Protein AF-A0A1Y4CX41-F1 (afdb_monomer)

Foldseek 3Di:
DVPVVVVVVVVVVVVVVVVVVCVVCVPPVCVVVVVVVVVVVVVVVVVVVVVVVVVVVLLVQLVVVCVVVVHSVVSVVVVVVVVVVVVVVCVVVVVVVVVVVVVVVVVVVVVVVVVVVVVVPDDDDPDDDPPPPDD

Solvent-accessible surface area (backbone atoms only — not comparable to full-atom values): 7653 Å² total; per-residue (Å²): 134,70,69,64,60,56,52,51,53,52,52,54,55,50,49,53,53,48,51,55,48,46,58,55,41,62,55,56,44,47,54,51,49,45,51,48,51,48,52,50,48,50,50,48,52,49,50,50,51,50,51,50,52,53,50,50,51,53,49,50,49,20,45,51,48,0,58,78,68,77,32,57,70,56,14,44,46,52,54,52,51,53,52,49,52,51,52,50,51,52,57,60,44,49,58,53,51,54,53,51,51,51,51,52,51,49,54,53,50,54,57,50,57,56,57,57,64,66,68,75,78,76,82,87,88,89,83,89,88,83,87,86,84,88,131

Sequence (135 aa):
MKDSEIFQNLRKDISTFIDLKLELLKLNAYEKSGKIVALLSYGLILLFLAFFAILFIFLALGFFIGEVLDNAAAGFGVITFLYLVIIILVITNKERIRLTIVNAVIATLTANEEKQNTNKNGTNTNDTTGEIASK

Radius of gyration: 36.89 Å; Cα contacts (8 Å, |Δi|>4): 30; chains: 1; bounding box: 107×54×82 Å

Mean predicted aligned error: 20.03 Å

pLDDT: mean 70.61, std 17.15, range [41.62, 95.88]

Secondary structure (DSSP, 8-state):
--HHHHHHHHHHHHHHHHHHHHHHHHHHHHHHHHHHHHHHHHHHHHHHHHHHHHHHHHHHHHHHHHHHTT-HHHHHHHHHHHHHHHHHHHHHHHHHHHHHHHHHHHHHHHHHHHHHHSSSSSSS--SS-SSSS--

Structure (mmCIF, N/CA/C/O backbone):
data_AF-A0A1Y4CX41-F1
#
_entry.id   AF-A0A1Y4CX41-F1
#
loop_
_atom_site.group_PDB
_atom_site.id
_atom_site.type_symbol
_atom_site.label_atom_id
_atom_site.label_alt_id
_atom_site.label_comp_id
_atom_site.label_asym_id
_atom_site.label_entity_id
_atom_site.label_seq_id
_atom_site.pdbx_PDB_ins_code
_atom_site.Cartn_x
_atom_site.Cartn_y
_atom_site.Cartn_z
_atom_site.occupancy
_atom_site.B_iso_or_equiv
_atom_site.auth_seq_id
_atom_site.auth_comp_id
_atom_site.auth_asym_id
_atom_site.auth_atom_id
_atom_site.pdbx_PDB_model_num
ATOM 1 N N . MET A 1 1 ? -6.863 31.923 62.573 1.00 54.94 1 MET A N 1
ATOM 2 C CA . MET A 1 1 ? -6.382 30.620 63.103 1.00 54.94 1 MET A CA 1
ATOM 3 C C . MET A 1 1 ? -7.366 29.461 62.890 1.00 54.94 1 MET A C 1
ATOM 5 O O . MET A 1 1 ? -7.018 28.352 63.255 1.00 54.94 1 MET A O 1
ATOM 9 N N . LYS A 1 2 ? -8.548 29.661 62.276 1.00 55.91 2 LYS A N 1
ATOM 10 C CA . LYS A 1 2 ? -9.499 28.570 61.957 1.00 55.91 2 LYS A CA 1
ATOM 11 C C . LYS A 1 2 ? -9.374 28.052 60.516 1.00 55.91 2 LYS A C 1
ATOM 13 O O . LYS A 1 2 ? -9.876 26.984 60.195 1.00 55.91 2 LYS A O 1
ATOM 18 N N . ASP A 1 3 ? -8.649 28.777 59.668 1.00 58.41 3 ASP A N 1
ATOM 19 C CA . ASP A 1 3 ? -8.581 28.510 58.227 1.00 58.41 3 ASP A CA 1
ATOM 20 C C . ASP A 1 3 ? -7.570 27.400 57.874 1.00 58.41 3 ASP A C 1
ATOM 22 O O . ASP A 1 3 ? -7.696 26.740 56.845 1.00 58.41 3 ASP A O 1
ATOM 26 N N . SER A 1 4 ? -6.596 27.133 58.755 1.00 62.06 4 SER A N 1
ATOM 27 C CA . SER A 1 4 ? -5.583 26.086 58.564 1.00 62.06 4 SER A CA 1
ATOM 28 C C . SER A 1 4 ? -6.084 24.674 58.885 1.00 62.06 4 SER A C 1
ATOM 30 O O . SER A 1 4 ? -5.623 23.721 58.263 1.00 62.06 4 SER A O 1
ATOM 32 N N . GLU A 1 5 ? -7.031 24.513 59.815 1.00 66.38 5 GLU A N 1
ATOM 33 C CA . GLU A 1 5 ? -7.610 23.196 60.143 1.00 66.38 5 GLU A CA 1
ATOM 34 C C . GLU A 1 5 ? -8.534 22.680 59.031 1.00 66.38 5 GLU A C 1
ATOM 36 O O . GLU A 1 5 ? -8.506 21.495 58.699 1.00 66.38 5 GLU A O 1
ATOM 41 N N . ILE A 1 6 ? -9.293 23.574 58.389 1.00 64.12 6 ILE A N 1
ATOM 42 C CA . ILE A 1 6 ? -10.196 23.218 57.282 1.00 64.12 6 ILE A CA 1
ATOM 43 C C . ILE A 1 6 ? -9.391 22.775 56.050 1.00 64.12 6 ILE A C 1
ATOM 45 O O . ILE A 1 6 ? -9.738 21.789 55.401 1.00 64.12 6 ILE A O 1
ATOM 49 N N . PHE A 1 7 ? -8.267 23.443 55.771 1.00 67.62 7 PHE A N 1
ATOM 50 C CA . PHE A 1 7 ? -7.365 23.075 54.675 1.00 67.62 7 PHE A CA 1
ATOM 51 C C . PHE A 1 7 ? -6.683 21.717 54.891 1.00 67.62 7 PHE A C 1
ATOM 53 O O . PHE A 1 7 ? -6.513 20.959 53.937 1.00 67.62 7 PHE A O 1
ATOM 60 N N . GLN A 1 8 ? -6.311 21.392 56.133 1.00 67.81 8 GLN A N 1
ATOM 61 C CA . GLN A 1 8 ? -5.688 20.109 56.470 1.00 67.81 8 GLN A CA 1
ATOM 62 C C . GLN A 1 8 ? -6.675 18.942 56.346 1.00 67.81 8 GLN A C 1
ATOM 64 O O . GLN A 1 8 ? -6.324 17.904 55.781 1.00 67.81 8 GLN A O 1
ATOM 69 N N . ASN A 1 9 ? -7.922 19.127 56.788 1.00 62.31 9 ASN A N 1
ATOM 70 C CA . ASN A 1 9 ? -8.967 18.111 56.642 1.00 62.31 9 ASN A CA 1
ATOM 71 C C . ASN A 1 9 ? -9.331 17.879 55.166 1.00 62.31 9 ASN A C 1
ATOM 73 O O . ASN A 1 9 ? -9.415 16.732 54.734 1.00 62.31 9 ASN A O 1
ATOM 77 N N . LEU A 1 10 ? -9.398 18.939 54.351 1.00 65.31 10 LEU A N 1
ATOM 78 C CA . LEU A 1 10 ? -9.652 18.806 52.913 1.00 65.31 10 LEU A CA 1
ATOM 79 C C . LEU A 1 10 ? -8.503 18.094 52.178 1.00 65.31 10 LEU A C 1
ATOM 81 O O . LEU A 1 10 ? -8.737 17.281 51.286 1.00 65.31 10 LEU A O 1
ATOM 85 N N . ARG A 1 11 ? -7.247 18.340 52.572 1.00 64.12 11 ARG A N 1
ATOM 86 C CA . ARG A 1 11 ? -6.085 17.642 51.998 1.00 64.12 11 ARG A CA 1
ATOM 87 C C . ARG A 1 11 ? -6.075 16.151 52.346 1.00 64.12 11 ARG A C 1
ATOM 89 O O . ARG A 1 11 ? -5.692 15.335 51.510 1.00 64.12 11 ARG A O 1
ATOM 96 N N . LYS A 1 12 ? -6.491 15.806 53.567 1.00 64.38 12 LYS A N 1
ATOM 97 C CA . LYS A 1 12 ? -6.556 14.428 54.071 1.00 64.38 12 LYS A CA 1
ATOM 98 C C . LYS A 1 12 ? -7.641 13.609 53.364 1.00 64.38 12 LYS A C 1
ATOM 100 O O . LYS A 1 12 ? -7.387 12.467 52.973 1.00 64.38 12 LYS A O 1
ATOM 105 N N . ASP A 1 13 ? -8.791 14.222 53.102 1.00 62.19 13 ASP A N 1
ATOM 106 C CA . ASP A 1 13 ? -9.889 13.585 52.370 1.00 62.19 13 ASP A CA 1
ATOM 107 C C . ASP A 1 13 ? -9.566 13.426 50.875 1.00 62.19 13 ASP A C 1
ATOM 109 O O . ASP A 1 13 ? -9.852 12.385 50.283 1.00 62.19 13 ASP A O 1
ATOM 113 N N . ILE A 1 14 ? -8.867 14.397 50.271 1.00 61.06 14 ILE A N 1
ATOM 114 C CA . ILE A 1 14 ? -8.391 14.303 48.880 1.00 61.06 14 ILE A CA 1
ATOM 115 C C . ILE A 1 14 ? -7.314 13.221 48.727 1.00 61.06 14 ILE A C 1
ATOM 117 O O . ILE A 1 14 ? -7.351 12.479 47.748 1.00 61.06 14 ILE A O 1
ATOM 121 N N . SER A 1 15 ? -6.383 13.092 49.679 1.00 63.88 15 SER A N 1
ATOM 122 C CA . SER A 1 15 ? -5.344 12.050 49.629 1.00 63.88 15 SER A CA 1
ATOM 123 C C . SER A 1 15 ? -5.959 10.654 49.654 1.00 63.88 15 SER A C 1
ATOM 125 O O . SER A 1 15 ? -5.626 9.826 48.816 1.00 63.88 15 SER A O 1
ATOM 127 N N . THR A 1 16 ? -6.933 10.426 50.537 1.00 59.59 16 THR A N 1
ATOM 128 C CA . THR A 1 16 ? -7.621 9.131 50.661 1.00 59.59 16 THR A CA 1
ATOM 129 C C . THR A 1 16 ? -8.427 8.799 49.400 1.00 59.59 16 THR A C 1
ATOM 131 O O . THR A 1 16 ? -8.492 7.646 48.982 1.00 59.59 16 THR A O 1
ATOM 134 N N . PHE A 1 17 ? -8.996 9.811 48.738 1.00 53.47 17 PHE A N 1
ATOM 135 C CA . PHE A 1 17 ? -9.725 9.650 47.478 1.00 53.47 17 PHE A CA 1
ATOM 136 C C . PHE A 1 17 ? -8.797 9.414 46.277 1.00 53.47 17 PHE A C 1
ATOM 138 O O . PHE A 1 17 ? -9.159 8.677 45.360 1.00 53.47 17 PHE A O 1
ATOM 145 N N . ILE A 1 18 ? -7.605 10.019 46.272 1.00 57.47 18 ILE A N 1
ATOM 146 C CA . ILE A 1 18 ? -6.570 9.784 45.258 1.00 57.47 18 ILE A CA 1
ATOM 147 C C . ILE A 1 18 ? -5.955 8.397 45.435 1.00 57.47 18 ILE A C 1
ATOM 149 O O . ILE A 1 18 ? -5.800 7.701 44.437 1.00 57.47 18 ILE A O 1
ATOM 153 N N . ASP A 1 19 ? -5.699 7.957 46.665 1.00 58.88 19 ASP A N 1
ATOM 154 C CA . ASP A 1 19 ? -5.162 6.624 46.944 1.00 58.88 19 ASP A CA 1
ATOM 155 C C . ASP A 1 19 ? -6.168 5.520 46.575 1.00 58.88 19 ASP A C 1
ATOM 157 O O . ASP A 1 19 ? -5.807 4.599 45.844 1.00 58.88 19 ASP A O 1
ATOM 161 N N . LEU A 1 20 ? -7.456 5.662 46.925 1.00 54.09 20 LEU A N 1
ATOM 162 C CA . LEU A 1 20 ? -8.502 4.707 46.513 1.00 54.09 20 LEU A CA 1
ATOM 163 C C . LEU A 1 20 ? -8.757 4.713 44.996 1.00 54.09 20 LEU A C 1
ATOM 165 O O . LEU A 1 20 ? -9.020 3.666 44.398 1.00 54.09 20 LEU A O 1
ATOM 169 N N . LYS A 1 21 ? -8.684 5.881 44.340 1.00 56.47 21 LYS A N 1
ATOM 170 C CA . LYS A 1 21 ? -8.810 5.962 42.876 1.00 56.47 21 LYS A CA 1
ATOM 171 C C . LYS A 1 21 ? -7.591 5.387 42.173 1.00 56.47 21 LYS A C 1
ATOM 173 O O . LYS A 1 21 ? -7.763 4.719 41.157 1.00 56.47 21 LYS A O 1
ATOM 178 N N . LEU A 1 22 ? -6.389 5.594 42.701 1.00 54.19 22 LEU A N 1
ATOM 179 C CA . LEU A 1 22 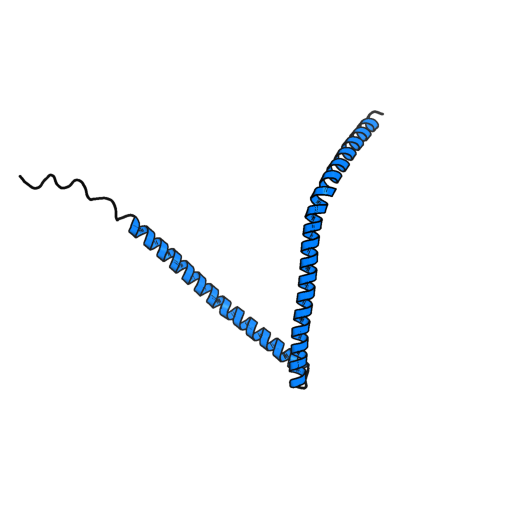? -5.177 4.972 42.184 1.00 54.19 22 LEU A CA 1
ATOM 180 C C . LEU A 1 22 ? -5.210 3.461 42.385 1.00 54.19 22 LEU A C 1
ATOM 182 O O . LEU A 1 22 ? -4.816 2.754 41.471 1.00 54.19 22 LEU A O 1
ATOM 186 N N . GLU A 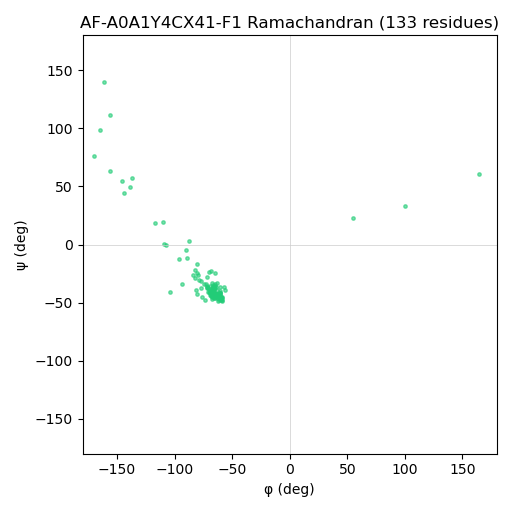1 23 ? -5.747 2.945 43.484 1.00 50.75 23 GLU A N 1
ATOM 187 C CA . GLU A 1 23 ? -5.880 1.502 43.709 1.00 50.75 23 GLU A CA 1
ATOM 188 C C . GLU A 1 23 ? -6.828 0.834 42.689 1.00 50.75 23 GLU A C 1
ATOM 190 O O . GLU A 1 23 ? -6.517 -0.232 42.156 1.00 50.75 23 GLU A O 1
ATOM 195 N N . LEU A 1 24 ? -7.912 1.512 42.289 1.00 44.28 24 LEU A N 1
ATOM 196 C CA . LEU A 1 24 ? -8.852 1.018 41.268 1.00 44.28 24 LEU A CA 1
ATOM 197 C C . LEU A 1 24 ? -8.424 1.304 39.808 1.00 44.28 24 LEU A C 1
ATOM 199 O O . LEU A 1 24 ? -8.773 0.536 38.907 1.00 44.28 24 LEU A O 1
ATOM 203 N N . LEU A 1 25 ? -7.627 2.349 39.545 1.00 49.03 25 LEU A N 1
ATOM 204 C CA . LEU A 1 25 ? -6.992 2.611 38.238 1.00 49.03 25 LEU A CA 1
ATOM 205 C C . LEU A 1 25 ? -5.774 1.706 37.994 1.00 49.03 25 LEU A C 1
ATOM 207 O O . LEU A 1 25 ? -5.568 1.224 36.880 1.00 49.03 25 LEU A O 1
ATOM 211 N N . LYS A 1 26 ? -4.982 1.425 39.027 1.00 47.41 26 LYS A N 1
ATOM 212 C CA . LYS A 1 26 ? -3.762 0.611 38.945 1.00 47.41 26 LYS A CA 1
ATOM 213 C C . LYS A 1 26 ? -4.054 -0.859 38.659 1.00 47.41 26 LYS A C 1
ATOM 215 O O . LYS A 1 26 ? -3.195 -1.525 38.096 1.00 47.41 26 LYS A O 1
ATOM 220 N N . LEU A 1 27 ? -5.260 -1.340 38.968 1.00 46.47 27 LEU A N 1
ATOM 221 C CA . LEU A 1 27 ? -5.631 -2.733 38.721 1.00 46.47 27 LEU A CA 1
ATOM 222 C C . LEU A 1 27 ? -6.548 -2.909 37.502 1.00 46.47 27 LEU A C 1
ATOM 224 O O . LEU A 1 27 ? -6.299 -3.787 36.688 1.00 46.47 27 LEU A O 1
ATOM 228 N N . ASN A 1 28 ? -7.535 -2.034 37.279 1.00 46.72 28 ASN A N 1
ATOM 229 C CA . ASN A 1 28 ? -8.482 -2.212 36.166 1.00 46.72 28 ASN A CA 1
ATOM 230 C C . ASN A 1 28 ? -8.073 -1.461 34.885 1.0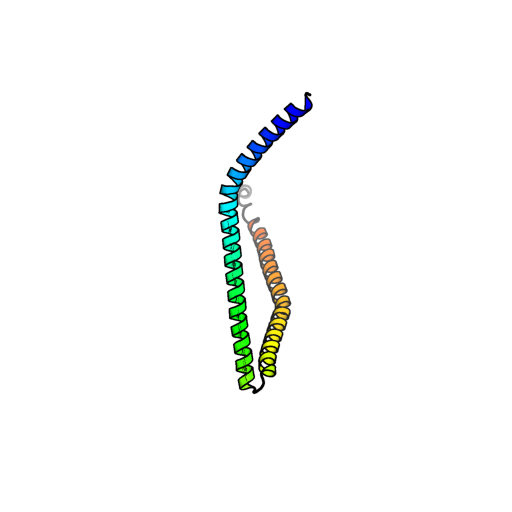0 46.72 28 ASN A C 1
ATOM 232 O O . ASN A 1 28 ? -8.298 -1.952 33.777 1.00 46.72 28 ASN A O 1
ATOM 236 N N . ALA A 1 29 ? -7.434 -0.288 35.007 1.00 47.69 29 ALA A N 1
ATOM 237 C CA . ALA A 1 29 ? -6.912 0.429 33.846 1.00 47.69 29 ALA A CA 1
ATOM 238 C C . ALA A 1 29 ? -5.562 -0.147 33.413 1.00 47.69 29 ALA A C 1
ATOM 240 O O . ALA A 1 29 ? -5.358 -0.311 32.221 1.00 47.69 29 ALA A O 1
ATOM 241 N N . TYR A 1 30 ? -4.665 -0.539 34.317 1.00 49.66 30 TYR A N 1
ATOM 242 C CA . TYR A 1 30 ? -3.366 -1.095 33.909 1.00 49.66 30 TYR A CA 1
ATOM 243 C C . TYR A 1 30 ? -3.483 -2.486 33.257 1.00 49.66 30 TYR A C 1
ATOM 245 O O . TYR A 1 30 ? -2.805 -2.757 32.270 1.00 49.66 30 TYR A O 1
ATOM 253 N N . GLU A 1 31 ? -4.411 -3.334 33.712 1.00 52.66 31 GLU A N 1
ATOM 254 C CA . GLU A 1 31 ? -4.622 -4.663 33.126 1.00 52.66 31 GLU A CA 1
ATOM 255 C C . GLU A 1 31 ? -5.381 -4.601 31.787 1.00 52.66 31 GLU A C 1
ATOM 257 O O . GLU A 1 31 ? -4.955 -5.205 30.801 1.00 52.66 31 GLU A O 1
ATOM 262 N N . LYS A 1 32 ? -6.466 -3.814 31.686 1.00 50.50 32 LYS A N 1
ATOM 263 C CA . LYS A 1 32 ? -7.220 -3.684 30.423 1.00 50.50 32 LYS A CA 1
ATOM 264 C C . LYS A 1 32 ? -6.589 -2.718 29.428 1.00 50.50 32 LYS A C 1
ATOM 266 O O . LYS A 1 32 ? -6.530 -3.056 28.249 1.00 50.50 32 LYS A O 1
ATOM 271 N N . SER A 1 33 ? -6.101 -1.550 29.851 1.00 52.84 33 SER A N 1
ATOM 272 C CA . SER A 1 33 ? -5.422 -0.623 28.932 1.00 52.84 33 SER A CA 1
ATOM 273 C C . SER A 1 33 ? -4.049 -1.146 28.533 1.00 52.84 33 SER A C 1
ATOM 275 O O . SER A 1 33 ? -3.715 -1.045 27.364 1.00 52.84 33 SER A O 1
ATOM 277 N N . GLY A 1 34 ? -3.310 -1.812 29.429 1.00 61.50 34 GLY A N 1
ATOM 278 C CA . GLY A 1 34 ? -2.063 -2.489 29.079 1.00 61.50 34 GLY A CA 1
ATOM 279 C C . GLY A 1 34 ? -2.291 -3.602 28.061 1.00 61.50 34 GLY A C 1
ATOM 280 O O . GLY A 1 34 ? -1.579 -3.667 27.065 1.00 61.50 34 GLY A O 1
ATOM 281 N N . LYS A 1 35 ? -3.341 -4.419 28.229 1.00 63.22 35 LYS A N 1
ATOM 282 C CA . LYS A 1 35 ? -3.707 -5.457 27.253 1.00 63.22 35 LYS A CA 1
ATOM 283 C C . LYS A 1 35 ? -4.168 -4.873 25.917 1.00 63.22 35 LYS A C 1
ATOM 285 O O . LYS A 1 35 ? -3.779 -5.393 24.880 1.00 63.22 35 LYS A O 1
ATOM 290 N N . ILE A 1 36 ? -4.941 -3.788 25.919 1.00 67.06 36 ILE A N 1
ATOM 291 C CA . ILE A 1 36 ? -5.370 -3.091 24.696 1.00 67.06 36 ILE A CA 1
ATOM 292 C C . ILE A 1 36 ? -4.172 -2.432 24.006 1.00 67.06 36 ILE A C 1
ATOM 294 O O . ILE A 1 36 ? -3.987 -2.635 22.817 1.00 67.06 36 ILE A O 1
ATOM 298 N N . VAL A 1 37 ? -3.313 -1.715 24.729 1.00 73.19 37 VAL A N 1
ATOM 299 C CA . VAL A 1 37 ? -2.099 -1.075 24.197 1.00 73.19 37 VAL A CA 1
ATOM 300 C C . VAL A 1 37 ? -1.092 -2.113 23.714 1.00 73.19 37 VAL A C 1
ATOM 302 O O . VAL A 1 37 ? -0.447 -1.885 22.698 1.00 73.19 37 VAL A O 1
ATOM 305 N N . ALA A 1 38 ? -0.982 -3.263 24.377 1.00 76.31 38 ALA A N 1
ATOM 306 C CA . ALA A 1 38 ? -0.168 -4.380 23.916 1.00 76.31 38 ALA A CA 1
ATOM 307 C C . ALA A 1 38 ? -0.749 -5.010 22.644 1.00 76.31 38 ALA A C 1
ATOM 309 O O . ALA A 1 38 ? 0.005 -5.289 21.721 1.00 76.31 38 ALA A O 1
ATOM 310 N N . LEU A 1 39 ? -2.074 -5.177 22.547 1.00 75.50 39 LEU A N 1
ATOM 311 C CA . LEU A 1 39 ? -2.728 -5.701 21.343 1.00 75.50 39 LEU A CA 1
ATOM 312 C C . LEU A 1 39 ? -2.641 -4.711 20.172 1.00 75.50 39 LEU A C 1
ATOM 314 O O . LEU A 1 39 ? -2.385 -5.116 19.043 1.00 75.50 39 LEU A O 1
ATOM 318 N N . LEU A 1 40 ? -2.795 -3.412 20.447 1.00 81.00 40 LEU A N 1
ATOM 319 C CA . LEU A 1 40 ? -2.613 -2.334 19.477 1.00 81.00 40 LEU A CA 1
ATOM 320 C C . LEU A 1 40 ? -1.149 -2.213 19.055 1.00 81.00 40 LEU A C 1
ATOM 322 O O . LEU A 1 40 ? -0.887 -2.106 17.866 1.00 81.00 40 LEU A O 1
ATOM 326 N N . SER A 1 41 ? -0.198 -2.262 19.992 1.00 88.50 41 SER A N 1
ATOM 327 C CA . SER A 1 41 ? 1.238 -2.231 19.682 1.00 88.50 41 SER A CA 1
ATOM 328 C C . SER A 1 41 ? 1.651 -3.450 18.889 1.00 88.50 41 SER A C 1
ATOM 330 O O . SER A 1 41 ? 2.358 -3.300 17.906 1.00 88.50 41 SER A O 1
ATOM 332 N N . TYR A 1 42 ? 1.197 -4.643 19.271 1.00 86.62 42 TYR A N 1
ATOM 333 C CA . TYR A 1 42 ? 1.471 -5.867 18.530 1.00 86.62 42 TYR A CA 1
ATOM 334 C C . TYR A 1 42 ? 0.859 -5.808 17.129 1.00 86.62 42 TYR A C 1
ATOM 336 O O . TYR A 1 42 ? 1.541 -6.108 16.155 1.00 86.62 42 TYR A O 1
ATOM 344 N N . GLY A 1 43 ? -0.391 -5.348 17.009 1.00 88.81 43 GLY A N 1
ATOM 345 C CA . GLY A 1 43 ? -1.042 -5.121 15.721 1.00 88.81 43 GLY A CA 1
ATOM 346 C C . GLY A 1 43 ? -0.300 -4.096 14.865 1.00 88.81 43 GLY A C 1
ATOM 347 O O . GLY A 1 43 ? -0.112 -4.326 13.677 1.00 88.81 43 GLY A O 1
ATOM 348 N N . LEU A 1 44 ? 0.185 -3.007 15.463 1.00 90.94 44 LEU A N 1
ATOM 349 C CA . LEU A 1 44 ? 0.957 -1.979 14.775 1.00 90.94 44 LEU A CA 1
ATOM 350 C C . LEU A 1 44 ? 2.331 -2.502 14.351 1.00 90.94 44 LEU A C 1
ATOM 352 O O . LEU A 1 44 ? 2.710 -2.290 13.209 1.00 90.94 44 LEU A O 1
ATOM 356 N N . ILE A 1 45 ? 3.040 -3.231 15.219 1.00 92.75 45 ILE A N 1
ATOM 357 C CA . ILE A 1 45 ? 4.313 -3.891 14.896 1.00 92.75 45 ILE A CA 1
ATOM 358 C C . ILE A 1 45 ? 4.120 -4.880 13.750 1.00 92.75 45 ILE A C 1
ATOM 360 O O . ILE A 1 45 ? 4.912 -4.887 12.814 1.00 92.75 45 ILE A O 1
ATOM 364 N N . LEU A 1 46 ? 3.056 -5.686 13.796 1.00 92.94 46 LEU A N 1
ATOM 365 C CA . LEU A 1 46 ? 2.778 -6.697 12.787 1.00 92.94 46 LEU A CA 1
ATOM 366 C C . LEU A 1 46 ? 2.382 -6.045 11.464 1.00 92.94 46 LEU A C 1
ATOM 368 O O . LEU A 1 46 ? 2.863 -6.464 10.418 1.00 92.94 46 LEU A O 1
ATOM 372 N N . LEU A 1 47 ? 1.556 -4.998 11.506 1.00 93.75 47 LEU A N 1
ATOM 373 C CA . LEU A 1 47 ? 1.186 -4.211 10.336 1.00 93.75 47 LEU A CA 1
ATOM 374 C C . LEU A 1 47 ? 2.410 -3.536 9.720 1.00 93.75 47 LEU A C 1
ATOM 376 O O . LEU A 1 47 ? 2.568 -3.571 8.506 1.00 93.75 47 LEU A O 1
ATOM 380 N N . PHE A 1 48 ? 3.288 -2.962 10.542 1.00 94.44 48 PHE A N 1
ATOM 381 C CA . PHE A 1 48 ? 4.525 -2.338 10.086 1.00 94.44 48 PHE A CA 1
ATOM 382 C C . PHE A 1 48 ? 5.443 -3.380 9.444 1.00 94.44 48 PHE A C 1
ATOM 384 O O . PHE A 1 48 ? 5.923 -3.183 8.334 1.00 94.44 48 PHE A O 1
ATOM 391 N N . LEU A 1 49 ? 5.621 -4.535 10.086 1.00 94.88 49 LEU A N 1
ATOM 392 C CA . LEU A 1 49 ? 6.455 -5.613 9.565 1.00 94.88 49 LEU A CA 1
ATOM 393 C C . LEU A 1 49 ? 5.889 -6.198 8.265 1.00 94.88 49 LEU A C 1
ATOM 395 O O . LEU A 1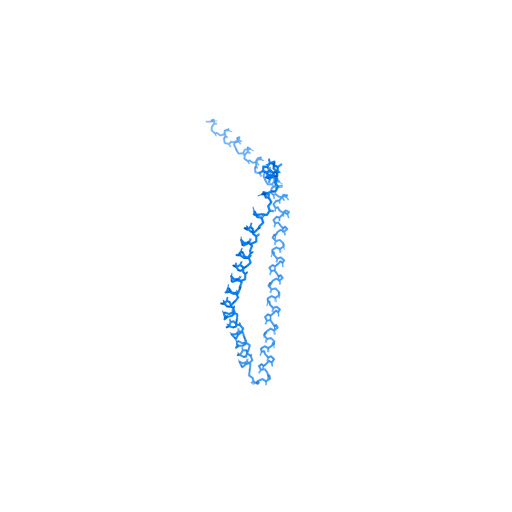 49 ? 6.629 -6.381 7.303 1.00 94.88 49 LEU A O 1
ATOM 399 N N . ALA A 1 50 ? 4.577 -6.435 8.207 1.00 95.38 50 ALA A N 1
ATOM 400 C CA . ALA A 1 50 ? 3.893 -6.894 7.004 1.00 95.38 50 ALA A CA 1
ATOM 401 C C . ALA A 1 50 ? 3.989 -5.858 5.878 1.00 95.38 50 ALA A C 1
ATOM 403 O O . ALA A 1 50 ? 4.282 -6.219 4.741 1.00 95.38 50 ALA A O 1
ATOM 404 N N . PHE A 1 51 ? 3.810 -4.573 6.188 1.00 95.56 51 PHE A N 1
ATOM 405 C CA . PHE A 1 51 ? 3.972 -3.482 5.233 1.00 95.56 51 PHE A CA 1
ATOM 406 C C . PHE A 1 51 ? 5.382 -3.464 4.637 1.00 95.56 51 PHE A C 1
ATOM 408 O O . PHE A 1 51 ? 5.524 -3.424 3.417 1.00 95.56 51 PHE A O 1
ATOM 415 N N . PHE A 1 52 ? 6.420 -3.574 5.469 1.00 95.31 52 PHE A N 1
ATOM 416 C CA . PHE A 1 52 ? 7.806 -3.655 5.003 1.00 95.31 52 PHE A CA 1
ATOM 417 C C . PHE A 1 52 ? 8.080 -4.916 4.180 1.00 95.31 52 PHE A C 1
ATOM 419 O O . PHE A 1 52 ? 8.729 -4.827 3.141 1.00 95.31 52 PHE A O 1
ATOM 426 N N . ALA A 1 53 ? 7.566 -6.075 4.597 1.00 95.88 53 ALA A N 1
ATOM 427 C CA . ALA A 1 53 ? 7.725 -7.321 3.851 1.00 95.88 53 ALA A CA 1
ATOM 428 C C . ALA A 1 53 ? 7.103 -7.217 2.452 1.00 95.88 53 ALA A C 1
ATOM 430 O O . ALA A 1 53 ? 7.747 -7.539 1.456 1.00 95.88 53 ALA A O 1
ATOM 431 N N . ILE A 1 54 ? 5.875 -6.703 2.366 1.00 94.12 54 ILE A N 1
ATOM 432 C CA . ILE A 1 54 ? 5.176 -6.464 1.101 1.00 94.12 54 ILE A CA 1
ATOM 433 C C . ILE A 1 54 ? 5.948 -5.454 0.245 1.00 94.12 54 ILE A C 1
ATOM 435 O O . ILE A 1 54 ? 6.141 -5.682 -0.947 1.00 94.12 54 ILE A O 1
ATOM 439 N N . LEU A 1 55 ? 6.438 -4.368 0.847 1.00 92.88 55 LEU A N 1
ATOM 440 C CA . LEU A 1 55 ? 7.239 -3.363 0.155 1.00 92.88 55 LEU A CA 1
ATOM 441 C C . LEU A 1 55 ? 8.512 -3.973 -0.433 1.00 92.88 55 LEU A C 1
ATOM 443 O O . LEU A 1 55 ? 8.806 -3.732 -1.597 1.00 92.88 55 LEU A O 1
ATOM 447 N N . PHE A 1 56 ? 9.231 -4.805 0.320 1.00 94.56 56 PHE A N 1
ATOM 448 C CA . PHE A 1 56 ? 10.413 -5.510 -0.180 1.00 94.56 56 PHE A CA 1
ATOM 449 C C . PHE A 1 56 ? 10.088 -6.524 -1.269 1.00 94.56 56 PHE A C 1
ATOM 451 O O . PHE A 1 56 ? 10.863 -6.635 -2.211 1.00 94.56 56 PHE A O 1
ATOM 458 N N . ILE A 1 57 ? 8.945 -7.208 -1.204 1.00 94.31 57 ILE A N 1
ATOM 459 C CA . ILE A 1 57 ? 8.494 -8.086 -2.290 1.00 94.31 57 ILE A CA 1
ATOM 460 C C . ILE A 1 57 ? 8.283 -7.275 -3.571 1.00 94.31 57 ILE A C 1
ATOM 462 O O . ILE A 1 57 ? 8.802 -7.656 -4.615 1.00 94.31 57 ILE A O 1
ATOM 466 N N . PHE A 1 58 ? 7.583 -6.139 -3.505 1.00 90.81 58 PHE A N 1
ATOM 467 C CA . PHE A 1 58 ? 7.384 -5.273 -4.671 1.00 90.81 58 PHE A CA 1
ATOM 468 C C . PHE A 1 58 ? 8.676 -4.631 -5.164 1.00 90.81 58 PHE A C 1
ATOM 470 O O . PHE A 1 58 ? 8.861 -4.486 -6.369 1.00 90.81 58 PHE A O 1
ATOM 477 N N . LEU A 1 59 ? 9.574 -4.264 -4.252 1.00 90.56 59 LEU A N 1
ATOM 478 C CA . LEU A 1 59 ? 10.871 -3.699 -4.591 1.00 90.56 59 LEU A CA 1
ATOM 479 C C . LEU A 1 59 ? 11.743 -4.743 -5.298 1.00 90.56 59 LEU A C 1
ATOM 481 O O . LEU A 1 59 ? 12.310 -4.453 -6.346 1.00 90.56 59 LEU A O 1
ATOM 485 N N . ALA A 1 60 ? 11.781 -5.970 -4.776 1.00 92.62 60 ALA A N 1
ATOM 486 C CA . ALA A 1 60 ? 12.464 -7.101 -5.391 1.00 92.62 60 ALA A CA 1
ATOM 487 C C . ALA A 1 60 ? 11.866 -7.438 -6.760 1.00 92.62 60 ALA A C 1
ATOM 489 O O . ALA A 1 60 ? 12.615 -7.643 -7.706 1.00 92.62 60 ALA A O 1
ATOM 490 N N . LEU A 1 61 ? 10.536 -7.425 -6.898 1.00 92.00 61 LEU A N 1
ATOM 491 C CA . LEU A 1 61 ? 9.879 -7.571 -8.197 1.00 92.00 61 LEU A CA 1
ATOM 492 C C . LEU A 1 61 ? 10.292 -6.441 -9.147 1.00 92.00 61 LEU A C 1
ATOM 494 O O . LEU A 1 61 ? 10.646 -6.700 -10.289 1.00 92.00 61 LEU A O 1
ATOM 498 N N . GLY A 1 62 ? 10.307 -5.194 -8.680 1.00 92.06 62 GLY A N 1
ATOM 499 C CA . GLY A 1 62 ? 10.690 -4.037 -9.493 1.00 92.06 62 GLY A CA 1
ATOM 500 C C . GLY A 1 62 ? 12.112 -4.141 -10.001 1.00 92.06 62 GLY A C 1
ATOM 501 O O . GLY A 1 62 ? 12.352 -3.926 -11.186 1.00 92.06 62 GLY A O 1
ATOM 502 N N . PHE A 1 63 ? 13.031 -4.553 -9.133 1.00 89.12 63 PHE A N 1
ATOM 503 C CA . PHE A 1 63 ? 14.408 -4.820 -9.518 1.00 89.12 63 PHE A CA 1
ATOM 504 C C . PHE A 1 63 ? 14.535 -6.031 -10.439 1.00 89.12 63 PHE A C 1
ATOM 506 O O . PHE A 1 63 ? 15.256 -5.932 -11.419 1.00 89.12 63 PHE A O 1
ATOM 513 N N . PHE A 1 64 ? 13.798 -7.117 -10.202 1.00 91.75 64 PHE A N 1
ATOM 514 C CA . PHE A 1 64 ? 13.835 -8.310 -11.051 1.00 91.75 64 PHE A CA 1
ATO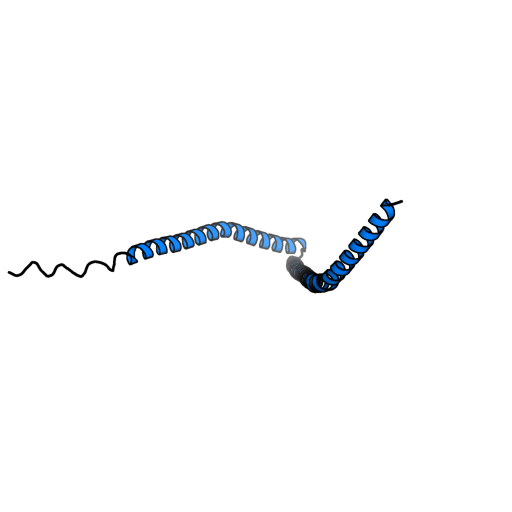M 515 C C . PHE A 1 64 ? 13.364 -8.014 -12.479 1.00 91.75 64 PHE A C 1
ATOM 517 O O . PHE A 1 64 ? 14.056 -8.337 -13.440 1.00 91.75 64 PHE A O 1
ATOM 524 N N . ILE A 1 65 ? 12.217 -7.342 -12.638 1.00 89.44 65 ILE A N 1
ATOM 525 C CA . ILE A 1 65 ? 11.764 -6.885 -13.959 1.00 89.44 65 ILE A CA 1
ATOM 526 C C . ILE A 1 65 ? 12.762 -5.863 -14.521 1.00 89.44 65 ILE A C 1
ATOM 528 O O . ILE A 1 65 ? 13.064 -5.895 -15.709 1.00 89.44 65 ILE A O 1
ATOM 532 N N . GLY A 1 66 ? 13.297 -4.973 -13.685 1.00 91.81 66 GLY A N 1
ATOM 533 C CA . GLY A 1 66 ? 14.283 -3.978 -14.099 1.00 91.81 66 GLY A CA 1
ATOM 534 C C . GLY A 1 66 ? 15.568 -4.589 -14.655 1.00 91.81 66 GLY A C 1
ATOM 535 O O . GLY A 1 66 ? 16.072 -4.101 -15.656 1.00 91.81 66 GLY A O 1
ATOM 536 N N . GLU A 1 67 ? 16.064 -5.670 -14.059 1.00 89.31 67 GLU A N 1
ATOM 537 C CA . GLU A 1 67 ? 17.250 -6.404 -14.510 1.00 89.31 67 GLU A CA 1
ATOM 538 C C . GLU A 1 67 ? 16.988 -7.135 -15.832 1.00 89.31 67 GLU A C 1
ATOM 540 O O . GLU A 1 67 ? 17.804 -7.059 -16.745 1.00 89.31 67 GLU A O 1
ATOM 545 N N . VAL A 1 68 ? 15.810 -7.749 -16.000 1.00 88.75 68 VAL A N 1
ATOM 546 C CA . VAL A 1 68 ? 15.405 -8.365 -17.282 1.00 88.75 68 VAL A CA 1
ATOM 547 C C . VAL A 1 68 ? 15.294 -7.327 -18.405 1.00 88.75 68 VAL A C 1
ATOM 549 O O . VAL A 1 68 ? 15.568 -7.634 -19.563 1.00 88.75 68 VAL A O 1
ATOM 552 N N . LEU A 1 69 ? 14.888 -6.100 -18.073 1.00 87.06 69 LEU A N 1
ATOM 553 C CA . LEU A 1 69 ? 14.784 -4.978 -19.011 1.00 87.06 69 LEU A CA 1
ATOM 554 C C . LEU A 1 69 ? 16.103 -4.190 -19.157 1.00 87.06 69 LEU A C 1
ATOM 556 O O . LEU A 1 69 ? 16.116 -3.184 -19.866 1.00 87.06 69 LEU A O 1
ATOM 560 N N . ASP A 1 70 ? 17.180 -4.622 -18.489 1.00 86.00 70 ASP A N 1
ATOM 561 C CA . ASP A 1 70 ? 18.494 -3.959 -18.421 1.00 86.00 70 ASP A CA 1
ATOM 562 C C . ASP A 1 70 ? 18.427 -2.491 -17.933 1.00 86.00 70 ASP A C 1
ATOM 564 O O . ASP A 1 70 ? 19.280 -1.648 -18.211 1.00 86.00 70 ASP A O 1
ATOM 568 N N . ASN A 1 71 ? 17.356 -2.151 -17.209 1.00 84.62 71 ASN A N 1
ATOM 569 C CA . ASN A 1 71 ? 17.098 -0.822 -16.677 1.00 84.62 71 ASN A CA 1
ATOM 570 C C . ASN A 1 71 ? 16.173 -0.872 -15.448 1.00 84.62 71 ASN A C 1
ATOM 572 O O . ASN A 1 71 ? 14.960 -1.081 -15.551 1.00 84.62 71 ASN A O 1
ATOM 576 N N . ALA A 1 72 ? 16.728 -0.547 -14.276 1.00 83.75 72 ALA A N 1
ATOM 577 C CA . ALA A 1 72 ? 15.982 -0.475 -13.018 1.00 83.75 72 ALA A CA 1
ATOM 578 C C . ALA A 1 72 ? 14.791 0.504 -13.071 1.00 83.75 72 ALA A C 1
ATOM 580 O O . ALA A 1 72 ? 13.730 0.220 -12.513 1.00 83.75 72 ALA A O 1
ATOM 581 N N . ALA A 1 73 ? 14.926 1.635 -13.776 1.00 86.75 73 ALA A N 1
ATOM 582 C CA . ALA A 1 73 ? 13.841 2.606 -13.919 1.00 86.75 73 ALA A CA 1
ATOM 583 C C . ALA A 1 73 ? 12.666 2.035 -14.730 1.00 86.75 73 ALA A C 1
ATOM 585 O O . ALA A 1 73 ? 11.507 2.318 -14.424 1.00 86.75 73 ALA A O 1
ATOM 586 N N . ALA A 1 74 ? 12.952 1.190 -15.724 1.00 87.69 74 ALA A N 1
ATOM 587 C CA . ALA A 1 74 ? 11.919 0.523 -16.506 1.00 87.69 74 ALA A CA 1
ATOM 588 C C . ALA A 1 74 ? 11.155 -0.511 -15.661 1.00 87.69 74 ALA A C 1
ATOM 590 O O . ALA A 1 74 ? 9.928 -0.570 -15.739 1.00 87.69 74 ALA A O 1
ATOM 591 N N . GLY A 1 75 ? 11.846 -1.249 -14.784 1.00 89.31 75 GLY A N 1
ATOM 592 C CA . GLY A 1 75 ? 11.230 -2.210 -13.863 1.00 89.31 75 GLY A CA 1
ATOM 593 C C . GLY A 1 75 ? 10.201 -1.587 -12.919 1.00 89.31 75 GLY A C 1
ATOM 594 O O . GLY A 1 75 ? 9.054 -2.038 -12.845 1.00 89.31 75 GLY A O 1
ATOM 595 N N . PHE A 1 76 ? 10.558 -0.479 -12.265 1.00 91.00 76 PHE A N 1
ATOM 596 C CA . PHE A 1 76 ? 9.604 0.287 -11.454 1.00 91.00 76 PHE A CA 1
ATOM 597 C C . PHE A 1 76 ? 8.511 0.958 -12.291 1.00 91.00 76 PHE A C 1
ATOM 599 O O . PHE A 1 76 ? 7.368 1.056 -11.837 1.00 91.00 76 PHE A O 1
ATOM 606 N N . GLY A 1 77 ? 8.826 1.381 -13.519 1.00 91.19 77 GLY A N 1
ATOM 607 C CA . GLY A 1 77 ? 7.851 1.925 -14.463 1.00 91.19 77 GLY A CA 1
ATOM 608 C C . GLY A 1 77 ? 6.733 0.930 -14.782 1.00 91.19 77 GLY A C 1
ATOM 609 O O . GLY A 1 77 ? 5.558 1.288 -14.707 1.00 91.19 77 GLY A O 1
ATOM 610 N N . VAL A 1 78 ? 7.077 -0.334 -15.044 1.00 89.00 78 VAL A N 1
ATOM 611 C CA . VAL A 1 78 ? 6.101 -1.406 -15.309 1.00 89.00 78 VAL A CA 1
ATOM 612 C C . VAL A 1 78 ? 5.197 -1.650 -14.099 1.00 89.00 78 VAL A C 1
ATOM 614 O O . VAL A 1 78 ? 3.979 -1.734 -14.255 1.00 89.00 78 VAL A O 1
ATOM 617 N N . ILE A 1 79 ? 5.757 -1.702 -12.887 1.00 90.12 79 ILE A N 1
ATOM 618 C CA . ILE A 1 79 ? 4.963 -1.880 -11.657 1.00 90.12 79 ILE A CA 1
ATOM 619 C C . ILE A 1 79 ? 4.027 -0.694 -11.425 1.00 90.12 79 ILE A C 1
ATOM 621 O O . ILE A 1 79 ? 2.856 -0.884 -11.098 1.00 90.12 79 ILE A O 1
ATOM 625 N N . THR A 1 80 ? 4.521 0.526 -11.633 1.00 90.31 80 THR A N 1
ATOM 626 C CA . THR A 1 80 ? 3.723 1.753 -11.508 1.00 90.31 80 THR A CA 1
ATOM 627 C C . THR A 1 80 ? 2.570 1.755 -12.508 1.00 90.31 80 THR A C 1
ATOM 629 O O . THR A 1 80 ? 1.431 2.052 -12.148 1.00 90.31 80 THR A O 1
ATOM 632 N N . PHE A 1 81 ? 2.840 1.366 -13.755 1.00 93.06 81 PHE A N 1
ATOM 633 C CA . PHE A 1 81 ? 1.827 1.259 -14.798 1.00 93.06 81 PHE A CA 1
ATOM 634 C C . PHE A 1 81 ? 0.769 0.196 -14.465 1.00 93.06 81 PHE A C 1
ATOM 636 O O . PHE A 1 81 ? -0.425 0.465 -14.582 1.00 93.06 81 PHE A O 1
ATOM 643 N N . LEU A 1 82 ? 1.181 -0.976 -13.972 1.00 90.94 82 LEU A N 1
ATOM 644 C CA . LEU A 1 82 ? 0.265 -2.026 -13.520 1.00 90.94 82 LEU A CA 1
ATOM 645 C C . LEU A 1 82 ? -0.658 -1.526 -12.398 1.00 90.94 82 LEU A C 1
ATOM 647 O O . LEU A 1 82 ? -1.872 -1.725 -12.459 1.00 90.94 82 LEU A O 1
ATOM 651 N N . TYR A 1 83 ? -0.102 -0.832 -11.401 1.00 89.81 83 TYR A N 1
ATOM 652 C CA . TYR A 1 83 ? -0.883 -0.233 -10.317 1.00 89.81 83 TYR A CA 1
ATOM 653 C C . TYR A 1 83 ? -1.889 0.800 -10.833 1.00 89.81 83 TYR A C 1
ATOM 655 O O . TYR A 1 83 ? -3.041 0.807 -10.399 1.00 89.81 83 TYR A O 1
ATOM 663 N N . LEU A 1 84 ? -1.489 1.638 -11.790 1.00 93.81 84 LEU A N 1
ATOM 664 C CA . LEU A 1 84 ? -2.364 2.630 -12.411 1.00 93.81 84 LEU A CA 1
ATOM 665 C C . LEU A 1 84 ? -3.539 1.971 -13.148 1.00 93.81 84 LEU A C 1
ATOM 667 O O . LEU A 1 84 ? -4.680 2.395 -12.973 1.00 93.81 84 LEU A O 1
ATOM 671 N N . VAL A 1 85 ? -3.293 0.897 -13.902 1.00 93.50 85 VAL A N 1
ATOM 672 C CA . VAL A 1 85 ? -4.351 0.128 -14.578 1.00 93.50 85 VAL A CA 1
ATOM 673 C C . VAL A 1 85 ? -5.337 -0.471 -13.571 1.00 93.50 85 VAL A C 1
ATOM 675 O O . VAL A 1 85 ? -6.548 -0.362 -13.770 1.00 93.50 85 VAL A O 1
ATOM 678 N N . ILE A 1 86 ? -4.851 -1.049 -12.468 1.00 90.06 86 ILE A N 1
ATOM 679 C CA . ILE A 1 86 ? -5.714 -1.585 -11.402 1.00 90.06 86 ILE A CA 1
ATOM 680 C C . ILE A 1 86 ? -6.571 -0.473 -10.790 1.00 90.06 86 ILE A C 1
ATOM 682 O O . ILE A 1 86 ? -7.774 -0.656 -10.619 1.00 90.06 86 ILE A O 1
ATOM 686 N N . ILE A 1 87 ? -5.985 0.691 -10.496 1.00 88.31 87 ILE A N 1
ATOM 687 C CA . ILE A 1 87 ? -6.713 1.840 -9.941 1.00 88.31 87 ILE A CA 1
ATOM 688 C C . ILE A 1 87 ? -7.811 2.307 -10.904 1.00 88.31 87 ILE A C 1
ATOM 690 O O . ILE A 1 87 ? -8.949 2.503 -10.477 1.00 88.31 87 ILE A O 1
ATOM 694 N N . ILE A 1 88 ? -7.507 2.432 -12.200 1.00 88.81 88 ILE A N 1
ATOM 695 C CA . ILE A 1 88 ? -8.499 2.790 -13.224 1.00 88.81 88 ILE A CA 1
ATOM 696 C C . ILE A 1 88 ? -9.626 1.755 -13.252 1.00 88.81 88 ILE A C 1
ATOM 698 O O . ILE A 1 88 ? -10.795 2.132 -13.191 1.00 88.81 88 ILE A O 1
ATOM 702 N N . LEU A 1 89 ? -9.297 0.461 -13.263 1.00 86.25 89 LEU A N 1
ATOM 703 C CA . LEU A 1 89 ? -10.284 -0.619 -13.264 1.00 86.25 89 LEU A CA 1
ATOM 704 C C . LEU A 1 89 ? -11.181 -0.577 -12.021 1.00 86.25 89 LEU A C 1
ATOM 706 O O . LEU A 1 89 ? -12.395 -0.731 -12.140 1.00 86.25 89 LEU A O 1
ATOM 710 N N . VAL A 1 90 ? -10.617 -0.315 -10.841 1.00 85.25 90 VAL A N 1
ATOM 711 C CA . VAL A 1 90 ? -11.376 -0.158 -9.591 1.00 85.25 90 VAL A CA 1
ATOM 712 C C . VAL A 1 90 ? -12.322 1.042 -9.668 1.00 85.25 90 VAL A C 1
ATOM 714 O O . VAL A 1 90 ? -13.484 0.925 -9.279 1.00 85.25 90 VAL A O 1
ATOM 717 N N . ILE 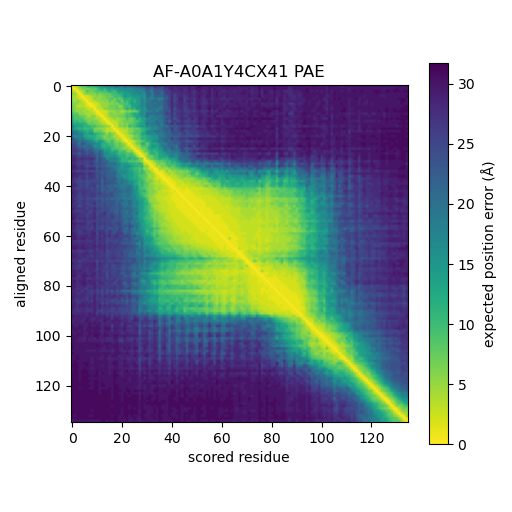A 1 91 ? -11.875 2.180 -10.205 1.00 83.69 91 ILE A N 1
ATOM 718 C CA . ILE A 1 91 ? -12.707 3.383 -10.358 1.00 83.69 91 ILE A CA 1
ATOM 719 C C . ILE A 1 91 ? -13.829 3.150 -11.381 1.00 83.69 91 ILE A C 1
ATOM 721 O O . ILE A 1 91 ? -14.979 3.492 -11.112 1.00 83.69 91 ILE A O 1
ATOM 725 N N . THR A 1 92 ? -13.540 2.520 -12.521 1.00 80.56 92 THR A N 1
ATOM 726 C CA . THR A 1 92 ? -14.553 2.197 -13.537 1.00 80.56 92 THR A CA 1
ATOM 727 C C . THR A 1 92 ? -15.560 1.164 -13.024 1.00 80.56 92 THR A C 1
ATOM 729 O O . THR A 1 92 ? -16.764 1.305 -13.250 1.00 80.56 92 THR A O 1
ATOM 732 N N . ASN A 1 93 ? -15.111 0.152 -12.277 1.00 73.31 93 ASN A N 1
ATOM 733 C CA . ASN A 1 93 ? -16.011 -0.827 -11.667 1.00 73.31 93 ASN A CA 1
ATOM 734 C C . ASN A 1 93 ? -16.815 -0.249 -10.500 1.00 73.31 93 ASN A C 1
ATOM 736 O O . ASN A 1 93 ? -17.931 -0.709 -10.273 1.00 73.31 93 ASN A O 1
ATOM 740 N N . LYS A 1 94 ? -16.319 0.768 -9.784 1.00 66.00 94 LYS A N 1
ATOM 741 C CA . LYS A 1 94 ? -17.058 1.428 -8.694 1.00 66.00 94 LYS A CA 1
ATOM 742 C C . LYS A 1 94 ? -18.413 1.968 -9.160 1.00 66.00 94 LYS A C 1
ATOM 744 O O . LYS A 1 94 ? -19.396 1.821 -8.435 1.00 66.00 94 LYS A O 1
ATOM 749 N N . GLU A 1 95 ? -18.485 2.530 -10.365 1.00 62.03 95 GLU A N 1
ATOM 750 C CA . GLU A 1 95 ? -19.743 2.981 -10.983 1.00 62.03 95 GLU A CA 1
ATOM 751 C C . GLU A 1 95 ? -20.693 1.802 -11.269 1.00 62.03 95 GLU A C 1
ATOM 753 O O . GLU A 1 95 ? -21.864 1.824 -10.884 1.00 62.03 95 GLU A O 1
ATOM 758 N N . ARG A 1 96 ? -20.183 0.708 -11.853 1.00 59.59 96 ARG A N 1
ATOM 759 C CA . ARG A 1 96 ? -20.994 -0.482 -12.174 1.00 59.59 96 ARG A CA 1
ATOM 760 C C . ARG A 1 96 ? -21.491 -1.227 -10.937 1.00 59.59 96 ARG A C 1
ATOM 762 O O . ARG A 1 96 ? -22.637 -1.676 -10.915 1.00 59.59 96 ARG A O 1
ATOM 769 N N . ILE A 1 97 ? -20.653 -1.352 -9.910 1.00 61.41 97 ILE A N 1
ATOM 770 C CA . ILE A 1 97 ? -20.983 -2.030 -8.651 1.00 61.41 97 ILE A CA 1
ATOM 771 C C . ILE A 1 97 ? -22.079 -1.255 -7.919 1.00 61.41 97 ILE A C 1
ATOM 773 O O . ILE A 1 97 ? -23.055 -1.852 -7.472 1.00 61.41 97 ILE A O 1
ATOM 777 N N . ARG A 1 98 ? -21.971 0.078 -7.853 1.00 60.66 98 ARG A N 1
ATOM 778 C CA . ARG A 1 98 ? -22.974 0.919 -7.189 1.00 60.66 98 ARG A CA 1
ATOM 779 C C . ARG A 1 98 ? -24.337 0.826 -7.877 1.00 60.66 98 ARG A C 1
ATOM 781 O O . ARG A 1 98 ? -25.339 0.679 -7.189 1.00 60.66 98 ARG A O 1
ATOM 788 N N . LEU A 1 99 ? -24.373 0.839 -9.211 1.00 62.12 99 LEU A N 1
ATOM 789 C CA . LEU A 1 99 ? -25.616 0.706 -9.981 1.00 62.12 99 LEU A CA 1
ATOM 790 C C . LEU A 1 99 ? -26.217 -0.707 -9.905 1.00 62.12 99 LEU A C 1
ATOM 792 O O . LEU A 1 99 ? -27.424 -0.843 -9.734 1.00 62.12 99 LEU A O 1
ATOM 796 N N . THR A 1 100 ? -25.394 -1.759 -9.969 1.00 63.28 100 THR A N 1
ATOM 797 C CA . THR A 1 100 ? -25.866 -3.157 -9.916 1.00 63.28 100 THR A CA 1
ATOM 798 C C . THR A 1 100 ? -26.401 -3.520 -8.535 1.00 63.28 100 THR A C 1
ATOM 800 O O . THR A 1 100 ? -27.464 -4.124 -8.437 1.00 63.28 100 THR A O 1
ATOM 803 N N . ILE A 1 101 ? -25.705 -3.122 -7.464 1.00 65.00 101 ILE A N 1
ATOM 804 C CA . ILE A 1 101 ? -26.154 -3.378 -6.090 1.00 65.00 101 ILE A CA 1
ATOM 805 C C . ILE A 1 101 ? -27.443 -2.611 -5.806 1.00 65.00 101 ILE A C 1
ATOM 807 O O . ILE A 1 101 ? -28.386 -3.200 -5.294 1.00 65.00 101 ILE A O 1
ATOM 811 N N . VAL A 1 102 ? -27.524 -1.326 -6.165 1.00 64.38 102 VAL A N 1
ATOM 812 C CA . VAL A 1 102 ? -28.738 -0.532 -5.929 1.00 64.38 102 VAL A CA 1
ATOM 813 C C . VAL A 1 102 ? -29.917 -1.080 -6.736 1.00 64.38 102 VAL A C 1
ATOM 815 O O . VAL A 1 102 ? -30.992 -1.243 -6.173 1.00 64.38 102 VAL A O 1
ATOM 818 N N . ASN A 1 103 ? -29.725 -1.458 -8.004 1.00 69.06 103 ASN A N 1
ATOM 819 C CA . ASN A 1 103 ? -30.790 -2.066 -8.807 1.00 69.06 103 ASN A CA 1
ATOM 820 C C . ASN A 1 103 ? -31.213 -3.451 -8.274 1.00 69.06 103 ASN A C 1
ATOM 822 O O . ASN A 1 103 ? -32.399 -3.758 -8.240 1.00 69.06 103 ASN A O 1
ATOM 826 N N . ALA A 1 104 ? -30.270 -4.270 -7.796 1.00 72.88 104 ALA A N 1
ATOM 827 C CA . ALA A 1 104 ? -30.566 -5.567 -7.185 1.00 72.88 104 ALA A CA 1
ATOM 828 C C . ALA A 1 104 ? -31.309 -5.431 -5.846 1.00 72.88 104 ALA A C 1
ATOM 830 O O . ALA A 1 104 ? -32.247 -6.186 -5.594 1.00 72.88 104 ALA A O 1
ATOM 831 N N . VAL A 1 105 ? -30.924 -4.459 -5.011 1.00 68.50 105 VAL A N 1
ATOM 832 C CA . VAL A 1 105 ? -31.581 -4.149 -3.731 1.00 68.50 105 VAL A CA 1
ATOM 833 C C . VAL A 1 105 ? -32.980 -3.573 -3.962 1.00 68.50 105 VAL A C 1
ATOM 835 O O . VAL A 1 105 ? -33.924 -4.011 -3.315 1.00 68.50 105 VAL A O 1
ATOM 838 N N . ILE A 1 106 ? -33.155 -2.657 -4.921 1.00 65.31 106 ILE A N 1
ATOM 839 C CA . ILE A 1 106 ? -34.480 -2.127 -5.280 1.00 65.31 106 ILE A CA 1
ATOM 840 C C . ILE A 1 106 ? -35.368 -3.246 -5.840 1.00 65.31 106 ILE A C 1
ATOM 842 O O . ILE A 1 106 ? -36.499 -3.393 -5.392 1.00 65.31 106 ILE A O 1
ATOM 846 N N . ALA A 1 107 ? -34.856 -4.098 -6.734 1.00 69.00 107 ALA A N 1
ATOM 847 C CA . ALA A 1 107 ? -35.613 -5.229 -7.271 1.00 69.00 107 ALA A CA 1
ATOM 848 C C . ALA A 1 107 ? -36.054 -6.222 -6.183 1.00 69.00 107 ALA A C 1
ATOM 850 O O . ALA A 1 107 ? -37.160 -6.748 -6.251 1.00 69.00 107 ALA A O 1
ATOM 851 N N . THR A 1 108 ? -35.232 -6.460 -5.156 1.00 63.69 108 THR A N 1
ATOM 852 C CA . THR A 1 108 ? -35.611 -7.337 -4.032 1.00 63.69 108 THR A CA 1
ATOM 853 C C . THR A 1 108 ? -36.568 -6.674 -3.047 1.00 63.69 108 THR A C 1
ATOM 855 O O . THR A 1 108 ? -37.411 -7.368 -2.480 1.00 63.69 108 THR A O 1
ATOM 858 N N . LEU A 1 109 ? -36.494 -5.354 -2.859 1.00 63.53 109 LEU A N 1
ATOM 859 C CA . LEU A 1 109 ? -37.434 -4.618 -2.012 1.00 63.53 109 LEU A CA 1
ATOM 860 C C . LEU A 1 109 ? -38.809 -4.484 -2.679 1.00 63.53 109 LEU A C 1
ATOM 862 O O . LEU A 1 109 ? -39.808 -4.848 -2.067 1.00 63.53 109 LEU A O 1
ATOM 866 N N . THR A 1 110 ? -38.875 -4.091 -3.952 1.00 64.19 110 THR A N 1
ATOM 867 C CA . THR A 1 110 ? -40.142 -3.994 -4.698 1.00 64.19 110 THR A CA 1
ATOM 868 C C . THR A 1 110 ? -40.778 -5.369 -4.932 1.00 64.19 110 THR A C 1
ATOM 870 O O . THR A 1 110 ? -41.984 -5.522 -4.755 1.00 64.19 110 THR A O 1
ATOM 873 N N . ALA A 1 111 ? -39.987 -6.416 -5.205 1.00 61.66 111 ALA A N 1
ATOM 874 C CA . ALA A 1 111 ? -40.513 -7.784 -5.272 1.00 61.66 111 ALA A CA 1
ATOM 875 C C . ALA A 1 111 ? -41.045 -8.294 -3.917 1.00 61.66 111 ALA A C 1
ATOM 877 O O . ALA A 1 111 ? -41.902 -9.179 -3.889 1.00 61.66 111 ALA A O 1
ATOM 878 N N . ASN A 1 112 ? -40.566 -7.748 -2.793 1.00 60.34 112 ASN A N 1
ATOM 879 C CA . ASN A 1 112 ? -41.108 -8.047 -1.465 1.00 60.34 112 ASN A CA 1
ATOM 880 C C . ASN A 1 112 ? -42.364 -7.225 -1.130 1.00 60.34 112 ASN A C 1
ATOM 882 O O . ASN A 1 112 ? -43.225 -7.722 -0.401 1.00 60.34 112 ASN A O 1
ATOM 886 N N . GLU A 1 113 ? -42.513 -6.017 -1.674 1.00 59.12 113 GLU A N 1
ATOM 887 C CA . GLU A 1 113 ? -43.728 -5.203 -1.525 1.00 59.12 113 GLU A CA 1
ATOM 888 C C . GLU A 1 113 ? -44.909 -5.754 -2.345 1.00 59.12 113 GLU A C 1
ATOM 890 O O . GLU A 1 113 ? -46.048 -5.741 -1.870 1.00 59.12 113 GLU A O 1
ATOM 895 N N . GLU A 1 114 ? -44.661 -6.348 -3.517 1.00 56.19 114 GLU A N 1
ATOM 896 C CA . GLU A 1 114 ? -45.711 -7.050 -4.273 1.00 56.19 114 GLU A CA 1
ATOM 897 C C . GLU A 1 114 ? -46.140 -8.360 -3.595 1.00 56.19 114 GLU A C 1
ATOM 899 O O . GLU A 1 114 ? -47.333 -8.662 -3.529 1.00 56.19 114 GLU A O 1
ATOM 904 N N . LYS A 1 115 ? -45.210 -9.107 -2.982 1.00 50.97 115 LYS A N 1
ATOM 905 C CA . LYS A 1 115 ? -45.546 -10.362 -2.285 1.00 50.97 115 LYS A CA 1
ATOM 906 C C . LYS A 1 115 ? -46.343 -10.170 -0.990 1.00 50.97 115 LYS A C 1
ATOM 908 O O . LYS A 1 115 ? -47.060 -11.094 -0.600 1.00 50.97 115 LYS A O 1
ATOM 913 N N . GLN A 1 116 ? -46.279 -9.003 -0.340 1.00 49.88 116 GLN A N 1
ATOM 914 C CA . GLN A 1 116 ? -47.102 -8.723 0.848 1.00 49.88 116 GLN A CA 1
ATOM 915 C C . GLN A 1 116 ? -48.551 -8.328 0.522 1.00 49.88 116 GLN A C 1
ATOM 917 O O . GLN A 1 116 ? -49.441 -8.600 1.329 1.00 49.88 116 GLN A O 1
ATOM 922 N N . ASN A 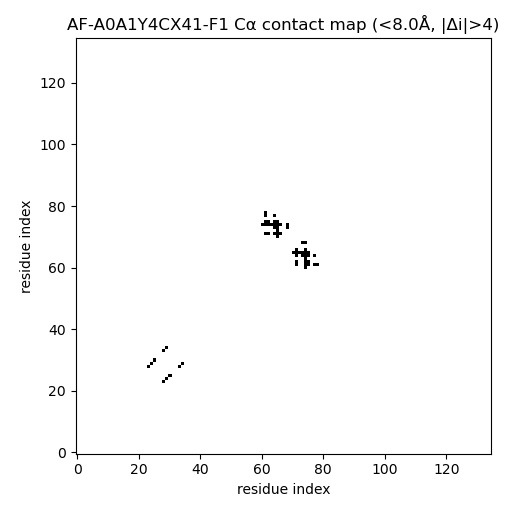1 117 ? -48.824 -7.757 -0.656 1.00 47.41 117 ASN A N 1
ATOM 923 C CA . ASN A 1 117 ? -50.183 -7.355 -1.038 1.00 47.41 117 ASN A CA 1
ATOM 924 C C . ASN A 1 117 ? -51.043 -8.523 -1.560 1.00 47.41 117 ASN A C 1
ATOM 926 O O . ASN A 1 117 ? -52.261 -8.495 -1.403 1.00 47.41 117 ASN A O 1
ATOM 930 N N . THR A 1 118 ? -50.444 -9.601 -2.080 1.00 46.50 118 THR A N 1
ATOM 931 C CA . THR A 1 118 ? -51.183 -10.815 -2.490 1.00 46.50 118 THR A CA 1
ATOM 932 C C . THR A 1 118 ? -51.545 -11.776 -1.352 1.00 46.50 118 THR A C 1
ATOM 934 O O . THR A 1 118 ? -52.428 -12.605 -1.537 1.00 46.50 118 THR A O 1
ATOM 937 N N . ASN A 1 119 ? -50.925 -11.683 -0.167 1.00 48.47 119 ASN A N 1
ATOM 938 C CA . ASN A 1 119 ? -5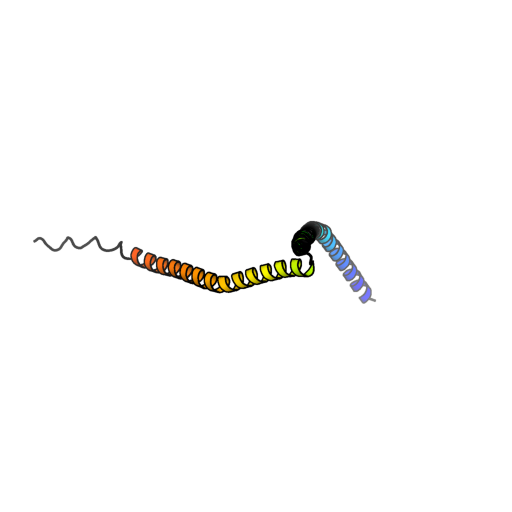1.249 -12.572 0.968 1.00 48.47 119 ASN A CA 1
ATOM 939 C C . ASN A 1 119 ? -52.384 -12.022 1.865 1.00 48.47 119 ASN A C 1
ATOM 941 O O . ASN A 1 119 ? -52.939 -12.736 2.691 1.00 48.47 119 ASN A O 1
ATOM 945 N N . LYS A 1 120 ? -52.788 -10.754 1.701 1.00 41.62 120 LYS A N 1
ATOM 946 C CA . LYS A 1 120 ? -53.861 -10.150 2.515 1.00 41.62 120 LYS A CA 1
ATOM 947 C C . LYS A 1 120 ? -55.279 -10.297 1.953 1.00 41.62 120 LYS A C 1
ATOM 949 O O . LYS A 1 120 ? -56.214 -9.911 2.644 1.00 41.62 120 LYS A O 1
ATOM 954 N N . ASN A 1 121 ? -55.457 -10.858 0.753 1.00 49.28 121 ASN A N 1
ATOM 955 C CA . ASN A 1 121 ? -56.772 -10.940 0.096 1.00 49.28 121 ASN A CA 1
ATOM 956 C C . ASN A 1 121 ? -57.277 -12.379 -0.150 1.00 49.28 121 ASN A C 1
ATOM 958 O O . ASN A 1 121 ? -58.137 -12.592 -0.997 1.00 49.28 121 ASN A O 1
ATOM 962 N N . GLY A 1 122 ? -56.721 -13.378 0.547 1.00 47.47 122 GLY A N 1
ATOM 963 C CA . GLY A 1 122 ? -57.016 -14.800 0.309 1.00 47.47 122 GLY A CA 1
ATOM 964 C C . GLY A 1 122 ? -57.873 -15.513 1.360 1.00 47.47 122 GLY A C 1
ATOM 965 O O . GLY A 1 122 ? -58.130 -16.701 1.191 1.00 47.47 122 GLY A O 1
ATOM 966 N N . THR A 1 123 ? -58.308 -14.848 2.438 1.00 44.25 123 THR A N 1
ATOM 967 C CA . THR A 1 123 ? -58.934 -15.567 3.568 1.00 44.25 123 THR A CA 1
ATOM 968 C C . THR A 1 123 ? -60.040 -14.776 4.262 1.00 44.25 123 THR A C 1
ATOM 970 O O . THR A 1 123 ? -59.965 -14.575 5.464 1.00 44.25 123 THR A O 1
ATOM 973 N N . ASN A 1 124 ? -61.052 -14.302 3.531 1.00 48.62 124 ASN A N 1
ATOM 974 C CA . ASN A 1 124 ? -62.346 -13.904 4.109 1.00 48.62 124 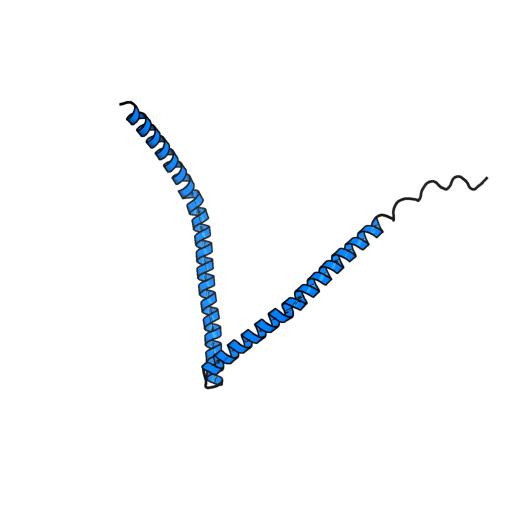ASN A CA 1
ATOM 975 C C . ASN A 1 124 ? -63.394 -13.770 2.995 1.00 48.62 124 ASN A C 1
ATOM 977 O O . ASN A 1 124 ? -63.402 -12.743 2.324 1.00 48.62 124 ASN A O 1
ATOM 981 N N . THR A 1 125 ? -64.238 -14.791 2.785 1.00 48.03 125 THR A N 1
ATOM 982 C CA . THR A 1 125 ? -65.671 -14.714 2.375 1.00 48.03 125 THR A CA 1
ATOM 983 C C . THR A 1 125 ? -66.186 -16.069 1.863 1.00 48.03 125 THR A C 1
ATOM 985 O O . THR A 1 125 ? -66.648 -16.198 0.735 1.00 48.03 125 THR A O 1
ATOM 988 N N . ASN A 1 126 ? -66.159 -17.102 2.708 1.00 53.50 126 ASN A N 1
ATOM 989 C CA . ASN A 1 126 ? -66.831 -18.366 2.396 1.00 53.50 126 ASN A CA 1
ATOM 990 C C . ASN A 1 126 ? -67.566 -18.895 3.630 1.00 53.50 126 ASN A C 1
ATOM 992 O O . ASN A 1 126 ? -67.287 -19.995 4.084 1.00 53.50 126 ASN A O 1
ATOM 996 N N . ASP A 1 127 ? -68.472 -18.102 4.194 1.00 53.56 127 ASP A N 1
ATOM 997 C CA . ASP A 1 127 ? -69.599 -18.659 4.939 1.00 53.56 127 ASP A CA 1
ATOM 998 C C . ASP A 1 127 ? -70.695 -17.601 5.068 1.00 53.56 127 ASP A C 1
ATOM 1000 O O . ASP A 1 127 ? -70.403 -16.433 5.317 1.00 53.56 127 ASP A O 1
ATOM 1004 N N . THR A 1 128 ? -71.957 -18.017 4.932 1.00 56.34 128 THR A N 1
ATOM 1005 C CA . THR A 1 128 ? -73.213 -17.227 5.042 1.00 56.34 128 THR A CA 1
ATOM 1006 C C . THR A 1 128 ? -73.908 -16.757 3.749 1.00 56.34 128 THR A C 1
ATOM 1008 O O . THR A 1 128 ? -74.597 -15.742 3.749 1.00 56.34 128 THR A O 1
ATOM 1011 N N . THR A 1 129 ? -73.873 -17.496 2.634 1.00 51.66 129 THR A N 1
ATOM 1012 C CA . THR A 1 129 ? -74.891 -17.273 1.567 1.00 51.66 129 THR A CA 1
ATOM 1013 C C . THR A 1 129 ? -75.417 -18.570 0.954 1.00 51.66 129 THR A C 1
ATOM 1015 O O . THR A 1 129 ? -75.468 -18.733 -0.259 1.00 51.66 129 THR A O 1
ATOM 1018 N N . GLY A 1 130 ? -75.825 -19.506 1.816 1.00 51.22 130 GLY A N 1
ATOM 1019 C CA . GLY A 1 130 ? -76.507 -20.746 1.423 1.00 51.22 130 GLY A CA 1
ATOM 1020 C C . GLY A 1 130 ? -77.998 -20.824 1.785 1.00 51.22 130 GLY A C 1
ATOM 1021 O O . GLY A 1 130 ? -78.614 -21.841 1.492 1.00 51.22 130 GLY A O 1
ATOM 1022 N N . GLU A 1 131 ? -78.599 -19.801 2.412 1.00 54.88 131 GLU A N 1
ATOM 1023 C CA . GLU A 1 131 ? -79.941 -19.924 3.029 1.00 54.88 131 GLU A CA 1
ATOM 1024 C C . GLU A 1 131 ? -81.079 -19.151 2.330 1.00 54.88 131 GLU A C 1
ATOM 1026 O O . GLU A 1 131 ? -82.118 -18.915 2.929 1.00 54.88 131 GLU A O 1
ATOM 1031 N N . ILE A 1 132 ? -80.950 -18.746 1.062 1.00 56.06 132 ILE A N 1
ATOM 1032 C CA . ILE A 1 132 ? -82.051 -18.042 0.359 1.00 56.06 132 ILE A CA 1
ATOM 1033 C C . ILE A 1 132 ? -82.160 -18.398 -1.129 1.00 56.06 132 ILE A C 1
ATOM 1035 O O . ILE A 1 132 ? -82.336 -17.524 -1.971 1.00 56.06 132 ILE A O 1
ATOM 1039 N N . ALA A 1 133 ? -82.070 -19.683 -1.480 1.00 53.03 133 ALA A N 1
ATOM 1040 C CA . ALA A 1 133 ? -82.470 -20.140 -2.815 1.00 53.03 133 ALA A CA 1
ATOM 1041 C C . ALA A 1 133 ? -82.853 -21.629 -2.846 1.00 53.03 133 ALA A C 1
ATOM 1043 O O . ALA A 1 133 ? -82.197 -22.418 -3.514 1.00 53.03 133 ALA A O 1
ATOM 1044 N N . SER A 1 134 ? -83.905 -22.026 -2.121 1.00 51.59 134 SER A N 1
ATOM 1045 C CA . SER A 1 134 ? -84.738 -23.182 -2.502 1.00 51.59 134 SER A CA 1
ATOM 1046 C C . SER A 1 134 ? -86.008 -23.253 -1.644 1.00 51.59 134 SER A C 1
ATOM 1048 O O . SER A 1 134 ? -86.120 -24.090 -0.745 1.00 51.59 134 SER A O 1
ATOM 1050 N N . LYS A 1 135 ? -86.989 -22.397 -1.934 1.00 45.25 135 LYS A N 1
ATOM 1051 C CA . LYS A 1 135 ? -88.402 -22.714 -1.715 1.00 45.25 135 LYS A CA 1
ATOM 1052 C C . LYS A 1 135 ? -89.243 -22.103 -2.825 1.00 45.25 135 LYS A C 1
ATOM 1054 O O . LYS A 1 135 ? -88.886 -20.984 -3.253 1.00 45.25 135 LYS A O 1
#